Protein AF-A0A967RJQ0-F1 (afdb_monomer)

pLDDT: mean 87.47, std 12.89, range [38.72, 96.81]

Radius of gyration: 14.45 Å; Cα contacts (8 Å, |Δi|>4): 171; chains: 1; bounding box: 34×36×35 Å

Solvent-accessible surface area (backbone atoms only — not comparable to full-atom values): 5816 Å² total; per-residue (Å²): 137,78,66,62,45,74,46,81,43,70,53,64,88,91,57,54,68,81,46,44,35,40,82,49,51,29,26,38,60,94,72,70,46,59,28,46,60,39,48,71,44,74,41,97,88,69,29,28,33,38,40,39,39,27,53,37,65,67,64,71,66,57,82,76,84,77,60,69,60,46,40,40,39,37,44,30,64,88,71,50,75,48,78,45,75,48,75,59,79,89,78,76,92,72,89,123

Nearest PDB structures (foldseek):
  4v2b-assembly1_A  TM=5.429E-01  e=5.462E-01  Homo sapiens
  7za1-assembly1_F  TM=4.988E-01  e=1.109E+00  Rattus norvegicus
  8y5f-assembly1_D  TM=2.476E-01  e=2.252E+00  Escherichia coli
  5z1l-assembly1_A  TM=4.276E-01  e=7.068E+00  Methanococcus maripaludis S2
  4ldy-assembly1_B  TM=2.270E-01  e=2.252E+00  Arabidopsis thaliana

Sequence (96 aa):
YGNWIKAHLTLPEGFTVEDVDSERSAVLHSFGIQSAPLHVSVAKNKLVEIEASFERQALCSIEGDLPDELTVAGFLTDGNIFLGTSKVRIIHPGMK

Secondary structure (DSSP, 8-state):
--SEEEEEEEPPTT--GGGB-TTSPPEETTTTEEPSSPEEEE-TTS-EEEEEEEEHHHHHT--SPPPSEEEEEEEBTTS-EEEEEEE-----TT--

Mean predicted aligned error: 5.32 Å

Foldseek 3Di:
DDFKDKDKDWDDPPDDQLQFPQCAWKAQVVQRFTFDRWDWDQDPVRIIIIITIGTPVSVVPDPDDDPQKIKIWGATPVGDIDIDMDGDDDDDPDDD

Structure (mmCIF, N/CA/C/O backbone):
data_AF-A0A967RJQ0-F1
#
_entry.id   AF-A0A967RJQ0-F1
#
loop_
_atom_site.group_PDB
_atom_site.id
_atom_site.type_symbol
_atom_site.label_atom_id
_atom_site.label_alt_id
_atom_site.label_comp_id
_atom_site.label_asym_id
_atom_site.label_entity_id
_atom_site.label_seq_id
_atom_site.pdbx_PDB_ins_code
_atom_site.Cartn_x
_atom_site.Cartn_y
_atom_site.Cartn_z
_atom_site.occupancy
_atom_site.B_iso_or_equiv
_atom_site.auth_seq_id
_atom_site.auth_comp_id
_atom_site.auth_asym_id
_atom_site.auth_atom_id
_atom_site.pdbx_PDB_model_num
ATOM 1 N N . TYR A 1 1 ? 19.291 12.195 -2.151 1.00 51.47 1 TYR A N 1
ATOM 2 C CA . TYR A 1 1 ? 18.563 11.222 -2.990 1.00 51.47 1 TYR A CA 1
ATOM 3 C C . TYR A 1 1 ? 17.802 10.280 -2.073 1.00 51.47 1 TYR A C 1
ATOM 5 O O . TYR A 1 1 ? 18.378 9.865 -1.079 1.00 51.47 1 TYR A O 1
ATOM 13 N N . GLY A 1 2 ? 16.518 10.024 -2.334 1.00 68.75 2 GLY A N 1
ATOM 14 C CA . GLY A 1 2 ? 15.721 9.044 -1.584 1.00 68.75 2 GLY A CA 1
ATOM 15 C C . GLY A 1 2 ? 15.683 7.697 -2.307 1.00 68.75 2 GLY A C 1
ATOM 16 O O . GLY A 1 2 ? 15.627 7.686 -3.539 1.00 68.75 2 GLY A O 1
ATOM 17 N N . ASN A 1 3 ? 15.711 6.602 -1.542 1.00 84.44 3 ASN A N 1
ATOM 18 C CA . ASN A 1 3 ? 15.707 5.220 -2.048 1.00 84.44 3 ASN A CA 1
ATOM 19 C C . ASN A 1 3 ? 14.295 4.648 -2.243 1.00 84.44 3 ASN A C 1
ATOM 21 O O . ASN A 1 3 ? 14.134 3.625 -2.900 1.00 84.44 3 ASN A O 1
ATOM 25 N N . TRP A 1 4 ? 13.282 5.317 -1.691 1.00 88.12 4 TRP A N 1
ATOM 26 C CA . TRP A 1 4 ? 11.921 4.801 -1.590 1.00 88.12 4 TRP A CA 1
ATOM 27 C C . TRP A 1 4 ? 10.925 5.728 -2.272 1.00 88.12 4 TRP A C 1
ATOM 29 O O . TRP A 1 4 ? 11.026 6.953 -2.165 1.00 88.12 4 TRP A O 1
ATOM 39 N N . ILE A 1 5 ? 9.946 5.124 -2.932 1.00 87.94 5 ILE A N 1
ATOM 40 C CA . ILE A 1 5 ? 8.708 5.762 -3.365 1.00 87.94 5 ILE A CA 1
ATOM 41 C C . ILE A 1 5 ? 7.614 5.232 -2.446 1.00 87.94 5 ILE A C 1
ATOM 43 O O . ILE A 1 5 ? 7.460 4.023 -2.300 1.00 87.94 5 ILE A O 1
ATOM 47 N N . LYS A 1 6 ? 6.888 6.138 -1.795 1.00 91.06 6 LYS A N 1
ATOM 48 C CA . LYS A 1 6 ? 5.875 5.788 -0.800 1.00 91.06 6 LYS A CA 1
ATOM 49 C C . LYS A 1 6 ? 4.486 6.079 -1.339 1.00 91.06 6 LYS A C 1
ATOM 51 O O . LYS A 1 6 ? 4.242 7.174 -1.843 1.00 91.06 6 LYS A O 1
ATOM 56 N N . ALA A 1 7 ? 3.592 5.109 -1.213 1.00 90.69 7 ALA A N 1
ATOM 57 C CA . ALA A 1 7 ? 2.167 5.299 -1.414 1.00 90.69 7 ALA A CA 1
ATOM 58 C C . ALA A 1 7 ? 1.486 5.361 -0.047 1.00 90.69 7 ALA A C 1
ATOM 60 O O . ALA A 1 7 ? 1.675 4.469 0.778 1.00 90.69 7 ALA A O 1
ATOM 61 N N . HIS A 1 8 ? 0.702 6.414 0.171 1.00 93.19 8 HIS A N 1
ATOM 62 C CA . HIS A 1 8 ? -0.128 6.574 1.357 1.00 93.19 8 HIS A CA 1
ATOM 63 C C . HIS A 1 8 ? -1.570 6.260 0.975 1.00 93.19 8 HIS A C 1
ATOM 65 O O . HIS A 1 8 ? -2.118 6.882 0.064 1.00 93.19 8 HIS A O 1
ATOM 71 N N . LEU A 1 9 ? -2.158 5.279 1.648 1.00 93.06 9 LEU A N 1
ATOM 72 C CA . LEU A 1 9 ? -3.537 4.859 1.462 1.00 93.06 9 LEU A CA 1
ATOM 73 C C . LEU A 1 9 ? -4.296 5.046 2.770 1.00 93.06 9 LEU A C 1
ATOM 75 O O . LEU A 1 9 ? -3.732 4.885 3.850 1.00 93.06 9 LEU A O 1
ATOM 79 N N . THR A 1 10 ? -5.585 5.339 2.663 1.00 95.00 10 THR A N 1
ATOM 80 C CA . THR A 1 10 ? -6.483 5.423 3.812 1.00 95.00 10 THR A CA 1
ATOM 81 C C . THR A 1 10 ? -7.672 4.515 3.550 1.00 95.00 10 THR A C 1
ATOM 83 O O . THR A 1 10 ? -8.329 4.648 2.516 1.00 95.00 10 THR A O 1
ATOM 86 N N . LEU A 1 11 ? -7.933 3.582 4.463 1.00 94.56 11 LEU A N 1
ATOM 87 C CA . LEU A 1 11 ? -9.119 2.734 4.387 1.00 94.56 11 LEU A CA 1
ATOM 88 C C . LEU A 1 11 ? -10.359 3.506 4.865 1.00 94.56 11 LEU A C 1
ATOM 90 O O . LEU A 1 11 ? -10.234 4.433 5.674 1.00 94.56 11 LEU A O 1
ATOM 94 N N . PRO A 1 12 ? -11.560 3.158 4.369 1.00 94.25 12 PRO A N 1
ATOM 95 C CA . PRO A 1 12 ? -12.795 3.767 4.845 1.00 94.25 12 PRO A CA 1
ATOM 96 C C . PRO A 1 12 ? -13.074 3.405 6.313 1.00 94.25 12 PRO A C 1
ATOM 98 O O . PRO A 1 12 ? -12.415 2.554 6.912 1.00 94.25 12 PRO A O 1
ATOM 101 N N . GLU A 1 13 ? -14.079 4.056 6.898 1.00 94.88 13 GLU A N 1
ATOM 102 C CA . GLU A 1 13 ? -14.562 3.709 8.237 1.00 94.88 13 GLU A CA 1
ATOM 103 C C . GLU A 1 13 ? -14.987 2.235 8.323 1.00 94.88 13 GLU A C 1
ATOM 105 O O . GLU A 1 13 ? -15.484 1.657 7.356 1.00 94.88 13 GLU A O 1
ATOM 110 N N . GLY A 1 14 ? -14.820 1.643 9.508 1.00 93.81 14 GLY A N 1
ATOM 111 C CA . GLY A 1 14 ? -15.170 0.246 9.782 1.00 93.81 14 GLY A CA 1
ATOM 112 C C . GLY A 1 14 ? -13.988 -0.723 9.757 1.00 93.81 14 GLY A C 1
ATOM 113 O O . GLY A 1 14 ? -14.148 -1.834 10.245 1.00 93.81 14 GLY A O 1
ATOM 114 N N . PHE A 1 15 ? -12.822 -0.290 9.268 1.00 96.00 15 PHE A N 1
ATOM 115 C CA . PHE A 1 15 ? -11.572 -1.051 9.336 1.00 96.00 15 PHE A CA 1
ATOM 116 C C . PHE A 1 15 ? -10.731 -0.672 10.558 1.00 96.00 15 PHE A C 1
ATOM 118 O O . PHE A 1 15 ? -10.702 0.493 10.972 1.00 96.00 15 PHE A O 1
ATOM 125 N N . THR A 1 16 ? -9.993 -1.642 11.090 1.00 96.19 16 THR A N 1
ATOM 126 C CA . THR A 1 16 ? -8.950 -1.461 12.104 1.00 96.19 16 THR A CA 1
ATOM 127 C C . THR A 1 16 ? -7.586 -1.910 11.576 1.00 96.19 16 THR A C 1
ATOM 129 O O . THR A 1 16 ? -7.457 -2.426 10.466 1.00 96.19 16 THR A O 1
ATOM 132 N N . VAL A 1 17 ? -6.521 -1.657 12.342 1.00 95.62 17 VAL A N 1
ATOM 133 C CA . VAL A 1 17 ? -5.157 -2.012 11.915 1.00 95.62 17 VAL A CA 1
ATOM 134 C C . VAL A 1 17 ? -4.964 -3.529 11.838 1.00 95.62 17 VAL A C 1
ATOM 136 O O . VAL A 1 17 ? -4.169 -3.997 11.033 1.00 95.62 17 VAL A O 1
ATOM 139 N N . GLU A 1 18 ? -5.719 -4.287 12.635 1.00 96.50 18 GLU A N 1
ATOM 140 C CA . GLU A 1 18 ? -5.721 -5.752 12.678 1.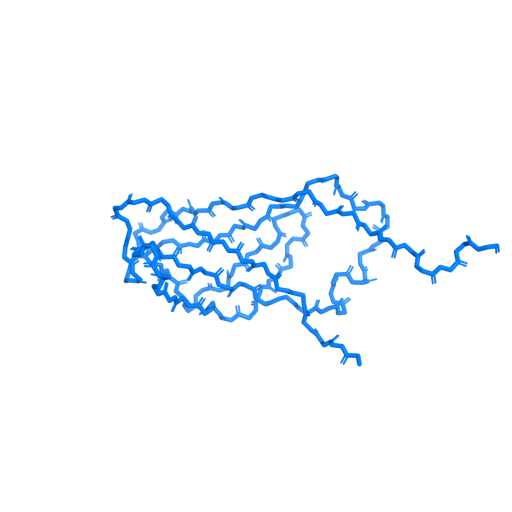00 96.50 18 GLU A CA 1
ATOM 141 C C . GLU A 1 18 ? -6.394 -6.389 11.454 1.00 96.50 18 GLU A C 1
ATOM 143 O O . GLU A 1 18 ? -6.157 -7.561 11.158 1.00 96.50 18 GLU A O 1
ATOM 148 N N . ASP A 1 19 ? -7.210 -5.627 10.723 1.00 96.69 19 ASP A N 1
ATOM 149 C CA . ASP A 1 19 ? -7.820 -6.100 9.481 1.00 96.69 19 ASP A CA 1
ATOM 150 C C . ASP A 1 19 ? -6.811 -6.122 8.326 1.00 96.69 19 ASP A C 1
ATOM 152 O O . ASP A 1 19 ? -7.053 -6.773 7.313 1.00 96.69 19 ASP A O 1
ATOM 156 N N . VAL A 1 20 ? -5.674 -5.428 8.452 1.00 96.31 20 VAL A N 1
ATOM 157 C CA . VAL A 1 20 ? -4.650 -5.330 7.405 1.00 96.31 20 VAL A CA 1
ATOM 158 C C . VAL A 1 20 ? -3.572 -6.388 7.619 1.00 96.31 20 VAL A C 1
ATOM 160 O O . VAL A 1 20 ? -2.941 -6.442 8.671 1.00 96.31 20 VAL A O 1
ATOM 163 N N . ASP A 1 21 ? -3.299 -7.192 6.592 1.00 96.31 21 ASP A N 1
ATOM 164 C CA . ASP A 1 21 ? -2.161 -8.115 6.591 1.00 96.31 21 ASP A CA 1
ATOM 165 C C . ASP A 1 21 ? -0.869 -7.328 6.313 1.00 96.31 21 ASP A C 1
ATOM 167 O O . ASP A 1 21 ? -0.434 -7.181 5.169 1.00 96.31 21 ASP A O 1
ATOM 171 N N . SER A 1 22 ? -0.284 -6.752 7.368 1.00 94.06 22 SER A N 1
ATOM 172 C CA . SER A 1 22 ? 0.905 -5.896 7.265 1.00 94.06 22 SER A CA 1
ATOM 173 C C . SER A 1 22 ? 2.193 -6.654 6.940 1.00 94.06 22 SER A C 1
ATOM 175 O O . SER A 1 22 ? 3.150 -6.056 6.441 1.00 94.06 22 SER A O 1
ATOM 177 N N . GLU A 1 23 ? 2.221 -7.960 7.213 1.00 94.38 23 GLU A N 1
ATOM 178 C CA . GLU A 1 23 ? 3.366 -8.831 6.931 1.00 94.38 23 GLU A CA 1
ATOM 179 C C . GLU A 1 23 ? 3.471 -9.147 5.437 1.00 94.38 23 GLU A C 1
ATOM 181 O O . GLU A 1 23 ? 4.560 -9.407 4.915 1.00 94.38 23 GLU A O 1
ATOM 186 N N . ARG A 1 24 ? 2.345 -9.093 4.721 1.00 94.19 24 ARG A N 1
ATOM 187 C CA . ARG A 1 24 ? 2.306 -9.292 3.280 1.00 94.19 24 ARG A CA 1
ATOM 188 C C . ARG A 1 24 ? 2.566 -7.988 2.532 1.00 94.19 24 ARG A C 1
ATOM 190 O O . ARG A 1 24 ? 1.823 -7.016 2.636 1.00 94.19 24 ARG A O 1
ATOM 197 N N . SER A 1 25 ? 3.595 -7.999 1.686 1.00 95.75 25 SER A N 1
ATOM 198 C CA . SER A 1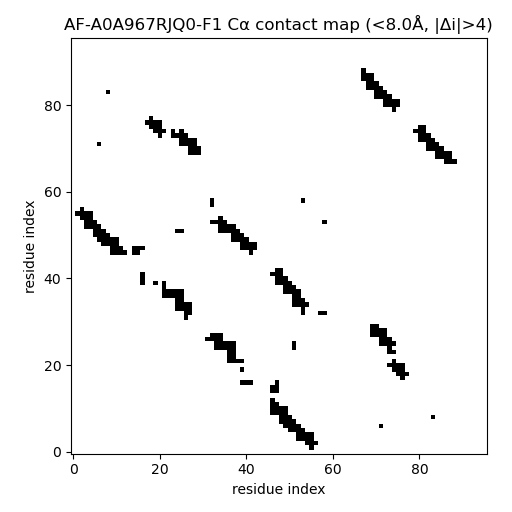 25 ? 3.882 -6.895 0.768 1.00 95.75 25 SER A CA 1
ATOM 199 C C . SER A 1 25 ? 2.671 -6.544 -0.098 1.00 95.75 25 SER A C 1
ATOM 201 O O . SER A 1 25 ? 2.049 -7.422 -0.708 1.00 95.75 25 SER A O 1
ATOM 203 N N . ALA A 1 26 ? 2.395 -5.247 -0.228 1.00 95.88 26 ALA A N 1
ATOM 204 C CA . ALA A 1 26 ? 1.523 -4.749 -1.279 1.00 95.88 26 ALA A CA 1
ATOM 205 C C . ALA A 1 26 ? 2.223 -4.844 -2.639 1.00 95.88 26 ALA A C 1
ATOM 207 O O . ALA A 1 26 ? 3.448 -4.957 -2.743 1.00 95.88 26 ALA A O 1
ATOM 208 N N . VAL A 1 27 ? 1.429 -4.775 -3.700 1.00 95.50 27 VAL A N 1
ATOM 209 C CA . VAL A 1 27 ? 1.899 -4.875 -5.077 1.00 95.50 27 VAL A CA 1
ATOM 210 C C . VAL A 1 27 ? 1.452 -3.650 -5.854 1.00 95.50 27 VAL A C 1
ATOM 212 O O . VAL A 1 27 ? 0.277 -3.283 -5.846 1.00 95.50 27 VAL A O 1
ATOM 215 N N . LEU A 1 28 ? 2.383 -3.037 -6.575 1.00 93.19 28 LEU A N 1
ATOM 216 C CA . LEU A 1 28 ? 2.063 -2.096 -7.635 1.00 93.19 28 LEU A CA 1
ATOM 217 C C . LEU A 1 28 ? 1.531 -2.900 -8.827 1.00 93.19 28 LEU A C 1
ATOM 219 O O . LEU A 1 28 ? 2.300 -3.476 -9.600 1.00 93.19 28 LEU A O 1
ATOM 223 N N . HIS A 1 29 ? 0.206 -2.991 -8.929 1.00 89.69 29 HIS A N 1
ATOM 224 C CA . HIS A 1 29 ? -0.495 -4.027 -9.690 1.00 89.69 29 HIS A CA 1
ATOM 225 C C . HIS A 1 29 ? -0.081 -4.081 -11.167 1.00 89.69 29 HIS A C 1
ATOM 227 O O . HIS A 1 29 ? 0.190 -5.159 -11.688 1.00 89.69 29 HIS A O 1
ATOM 233 N N . SER A 1 30 ? 0.060 -2.924 -11.820 1.00 87.06 30 SER A N 1
ATOM 234 C CA . SER A 1 30 ? 0.414 -2.827 -13.244 1.00 87.06 30 SER A CA 1
ATOM 235 C C . SER A 1 30 ? 1.805 -3.371 -13.588 1.00 87.06 30 SER A C 1
ATOM 237 O O . SER A 1 30 ? 2.067 -3.663 -14.750 1.00 87.06 30 SER A O 1
ATOM 239 N N . PHE A 1 31 ? 2.695 -3.503 -12.599 1.00 89.00 31 PHE A N 1
ATOM 240 C CA . PHE A 1 31 ? 4.100 -3.866 -12.811 1.00 89.00 31 PHE A CA 1
ATOM 241 C C . PHE A 1 31 ? 4.561 -5.068 -11.986 1.00 89.00 31 PHE A C 1
ATOM 243 O O . PHE A 1 31 ? 5.703 -5.497 -12.119 1.00 89.00 31 PHE A O 1
ATOM 250 N N . GLY A 1 32 ? 3.711 -5.596 -11.100 1.00 91.69 32 GLY A N 1
ATOM 251 C CA . GLY A 1 32 ? 4.079 -6.692 -10.201 1.00 91.69 32 GLY A CA 1
ATOM 252 C C . GLY A 1 32 ? 5.181 -6.337 -9.193 1.00 91.69 32 GLY A C 1
ATOM 253 O O . GLY A 1 32 ? 5.774 -7.235 -8.601 1.00 91.69 32 GLY A O 1
ATOM 254 N N . ILE A 1 33 ? 5.473 -5.047 -8.989 1.00 92.88 33 ILE A N 1
ATOM 255 C CA . ILE A 1 33 ? 6.527 -4.598 -8.070 1.00 92.88 33 ILE A CA 1
ATOM 256 C C . ILE A 1 33 ? 6.008 -4.698 -6.640 1.00 92.88 33 ILE A C 1
ATOM 258 O O . ILE A 1 33 ? 4.975 -4.118 -6.307 1.00 92.88 33 ILE A O 1
ATOM 262 N N . GLN A 1 34 ? 6.740 -5.412 -5.793 1.00 95.94 34 GLN A N 1
ATOM 263 C CA . GLN A 1 34 ? 6.391 -5.595 -4.389 1.00 95.94 34 GLN A CA 1
ATOM 264 C C . GLN A 1 34 ? 6.903 -4.436 -3.532 1.00 95.94 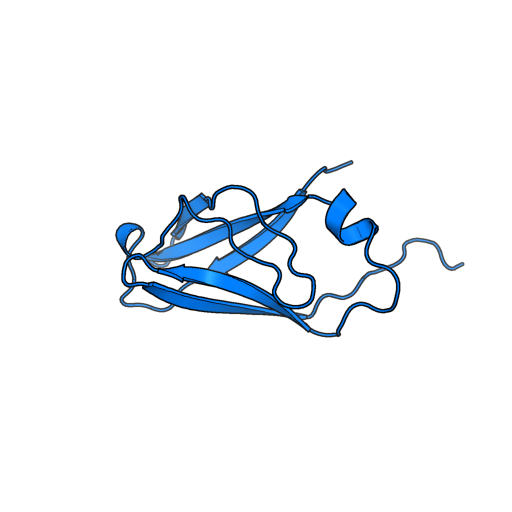34 GLN A C 1
ATOM 266 O O . GLN A 1 34 ? 7.974 -3.878 -3.781 1.00 95.94 34 GLN A O 1
ATOM 271 N N . SER A 1 35 ? 6.133 -4.077 -2.509 1.00 94.94 35 SER A N 1
ATOM 272 C CA . SER A 1 35 ? 6.583 -3.178 -1.454 1.00 94.94 35 SER A CA 1
ATOM 273 C C . SER A 1 35 ? 7.427 -3.925 -0.418 1.00 94.94 35 SER A C 1
ATOM 275 O O . SER A 1 35 ? 7.375 -5.151 -0.302 1.00 94.94 35 SER A O 1
ATOM 277 N N . ALA A 1 36 ? 8.142 -3.177 0.416 1.00 94.12 36 ALA A N 1
ATOM 278 C CA . ALA A 1 36 ? 8.520 -3.652 1.744 1.00 94.12 36 ALA A CA 1
ATOM 279 C C . ALA A 1 36 ? 7.262 -3.998 2.583 1.00 94.12 36 ALA A C 1
ATOM 281 O O . ALA A 1 36 ? 6.151 -3.613 2.185 1.00 94.12 36 ALA A O 1
ATOM 282 N N . PRO A 1 37 ? 7.410 -4.683 3.737 1.00 92.50 37 PRO A N 1
ATOM 283 C CA . PRO A 1 37 ? 6.313 -4.861 4.685 1.00 92.50 37 PRO A CA 1
ATOM 284 C C . PRO A 1 37 ? 5.613 -3.537 4.988 1.00 92.50 37 PRO A C 1
ATOM 286 O O . PRO A 1 37 ? 6.246 -2.474 5.024 1.00 92.50 37 PRO A O 1
ATOM 289 N N . LEU A 1 38 ? 4.295 -3.600 5.144 1.00 95.19 38 LEU A N 1
ATOM 290 C CA . LEU A 1 38 ? 3.469 -2.406 5.227 1.00 95.19 38 LEU A CA 1
ATOM 291 C C . LEU A 1 38 ? 3.612 -1.760 6.596 1.00 95.19 38 LEU A C 1
ATOM 293 O O . LEU A 1 38 ? 3.589 -2.430 7.627 1.00 95.19 38 LEU A O 1
ATOM 297 N N . HIS A 1 39 ? 3.693 -0.433 6.611 1.00 96.25 39 HIS A N 1
ATOM 298 C CA . HIS A 1 39 ? 3.510 0.308 7.8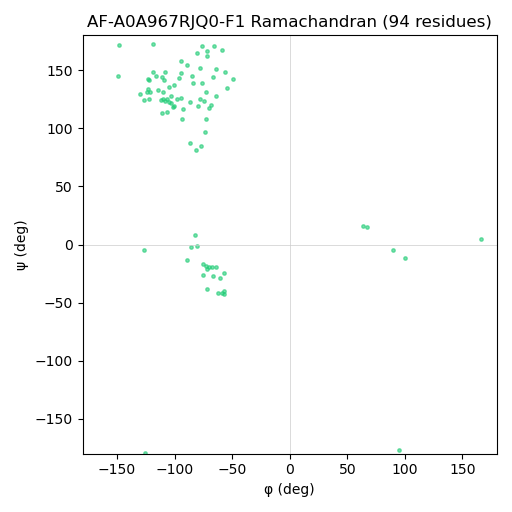47 1.00 96.25 39 HIS A CA 1
ATOM 299 C C . HIS A 1 39 ? 2.042 0.710 7.967 1.00 96.25 39 HIS A C 1
ATOM 301 O O . HIS A 1 39 ? 1.533 1.464 7.137 1.00 96.25 39 HIS A O 1
ATOM 307 N N . VAL A 1 40 ? 1.367 0.194 8.992 1.00 96.12 40 VAL A N 1
ATOM 308 C CA . VAL A 1 40 ? -0.059 0.426 9.240 1.00 96.12 40 VAL A CA 1
ATOM 309 C C . VAL A 1 40 ? -0.212 1.214 10.534 1.00 96.12 40 VAL A C 1
ATOM 311 O O . VAL A 1 40 ? 0.422 0.907 11.544 1.00 96.12 40 VAL A O 1
ATOM 314 N N . SER A 1 41 ? -1.029 2.261 10.507 1.00 96.12 41 SER A N 1
ATOM 315 C CA . SER A 1 41 ? -1.250 3.139 11.655 1.00 96.12 41 SER A CA 1
ATOM 316 C C . SER A 1 41 ? -2.669 3.705 11.662 1.00 96.12 41 SER A C 1
ATOM 318 O O . SER A 1 41 ? -3.425 3.528 10.709 1.00 96.12 41 SER A O 1
ATOM 320 N N . VAL A 1 42 ? -3.048 4.384 12.745 1.00 95.19 42 VAL A N 1
ATOM 321 C CA . VAL A 1 42 ? -4.328 5.097 12.841 1.00 95.19 42 VAL A CA 1
ATOM 322 C C . VAL A 1 42 ? -4.071 6.592 12.711 1.00 95.19 42 VAL A C 1
ATOM 324 O O . VAL A 1 42 ? -3.331 7.182 13.501 1.00 95.19 42 VAL A O 1
ATOM 327 N N . ALA A 1 43 ? -4.710 7.212 11.727 1.00 90.94 43 ALA A N 1
ATOM 328 C CA . ALA A 1 43 ? -4.607 8.635 11.464 1.00 90.94 43 ALA A CA 1
ATOM 329 C C . ALA A 1 43 ? -5.419 9.475 12.460 1.00 90.94 43 ALA A C 1
ATOM 331 O O . ALA A 1 43 ? -6.248 8.983 13.230 1.00 90.94 43 ALA A O 1
ATOM 332 N N . LYS A 1 44 ? -5.240 10.802 12.417 1.00 89.00 44 LYS A N 1
ATOM 333 C CA . LYS A 1 44 ? -5.945 11.738 13.319 1.00 89.00 44 LYS A CA 1
ATOM 334 C C . LYS A 1 44 ? -7.469 11.701 13.179 1.00 89.00 44 LYS A C 1
ATOM 336 O O . LYS A 1 44 ? -8.172 11.992 14.142 1.00 89.00 44 LYS A O 1
ATOM 341 N N . ASN A 1 45 ? -7.975 11.357 11.998 1.00 91.25 45 ASN A N 1
ATOM 342 C CA . ASN A 1 45 ? -9.405 11.189 11.728 1.00 91.25 45 ASN A CA 1
ATOM 343 C C . ASN A 1 45 ? -9.941 9.807 12.154 1.00 91.25 45 ASN A C 1
ATOM 345 O O . ASN A 1 45 ? -11.096 9.511 11.875 1.00 91.25 45 ASN A O 1
ATOM 349 N N . LYS A 1 46 ? -9.129 8.998 12.852 1.00 93.06 46 LYS A N 1
ATOM 350 C CA . LYS A 1 46 ? -9.434 7.631 13.302 1.00 93.06 46 LYS A CA 1
ATOM 351 C C . LYS A 1 46 ? -9.576 6.598 12.181 1.00 93.06 46 LYS A C 1
ATOM 353 O O . LYS A 1 46 ? -10.071 5.507 12.442 1.00 93.06 46 LYS A O 1
ATOM 358 N N . LEU A 1 47 ? -9.133 6.918 10.967 1.00 96.81 47 LEU A N 1
ATOM 359 C CA . LEU A 1 47 ? -9.066 5.955 9.871 1.00 96.81 47 LEU A CA 1
ATOM 360 C C . LEU A 1 47 ? -7.721 5.233 9.862 1.00 96.81 47 LEU A C 1
ATOM 362 O O . LEU A 1 47 ? -6.713 5.770 10.327 1.00 96.81 47 LEU A O 1
ATOM 366 N N . VAL A 1 48 ? -7.711 4.025 9.307 1.00 96.62 48 VAL A N 1
ATOM 367 C CA . VAL A 1 48 ? -6.482 3.258 9.096 1.00 96.62 48 VAL A CA 1
ATOM 368 C C . VAL A 1 48 ? -5.709 3.868 7.930 1.00 96.62 48 VAL A C 1
ATOM 370 O O . VAL A 1 48 ? -6.233 3.993 6.823 1.00 96.62 48 VAL A O 1
ATOM 373 N N . GLU A 1 49 ? -4.458 4.237 8.185 1.00 96.00 49 GLU A N 1
ATOM 374 C CA . GLU A 1 49 ? -3.484 4.673 7.190 1.00 96.00 49 GLU A CA 1
ATOM 375 C C . GLU A 1 49 ? -2.467 3.565 6.928 1.00 96.00 49 GLU A C 1
ATOM 377 O O . GLU A 1 49 ? -1.931 2.951 7.853 1.00 96.00 49 GLU A O 1
ATOM 382 N N . ILE A 1 50 ? -2.180 3.342 5.650 1.00 96.19 50 ILE A N 1
ATOM 383 C CA . ILE A 1 50 ? -1.239 2.338 5.168 1.00 96.19 50 ILE A CA 1
ATOM 384 C C . ILE A 1 50 ? -0.176 3.055 4.349 1.00 96.19 50 ILE A C 1
ATOM 386 O O . ILE A 1 50 ? -0.481 3.761 3.386 1.00 96.19 50 ILE A O 1
ATOM 390 N N . GLU A 1 51 ? 1.082 2.850 4.712 1.00 96.25 51 GLU A N 1
ATOM 391 C CA . GLU A 1 51 ? 2.230 3.280 3.931 1.00 96.25 51 GLU A CA 1
ATOM 392 C C . GLU A 1 51 ? 2.877 2.059 3.266 1.00 96.25 51 GLU A C 1
ATOM 394 O O . GLU A 1 51 ? 3.439 1.184 3.929 1.00 96.25 51 GLU A O 1
ATOM 399 N N . ALA A 1 52 ? 2.819 2.024 1.935 1.00 95.12 52 ALA A N 1
ATOM 400 C CA . ALA A 1 52 ? 3.524 1.044 1.120 1.00 95.12 52 ALA A CA 1
ATOM 401 C C . ALA A 1 52 ? 4.796 1.679 0.547 1.00 95.12 52 ALA A C 1
ATOM 403 O O . ALA A 1 52 ? 4.733 2.663 -0.195 1.00 95.12 52 ALA A O 1
ATOM 404 N N . SER A 1 53 ? 5.956 1.118 0.893 1.00 94.88 53 SER A N 1
ATOM 405 C CA . SER A 1 53 ? 7.262 1.596 0.425 1.00 94.88 53 SER A CA 1
ATOM 406 C C . SER A 1 53 ? 7.791 0.712 -0.701 1.00 94.88 53 SER A C 1
ATOM 408 O O . SER A 1 53 ? 8.043 -0.470 -0.493 1.00 94.88 53 SER A O 1
ATOM 410 N N . PHE A 1 54 ? 7.995 1.293 -1.879 1.00 93.12 54 PHE A N 1
ATOM 411 C CA . PHE A 1 54 ? 8.535 0.627 -3.063 1.00 93.12 54 PHE A CA 1
ATOM 412 C C . PHE A 1 54 ? 9.948 1.118 -3.353 1.00 93.12 54 PHE A C 1
ATOM 414 O O . PHE A 1 54 ? 10.243 2.311 -3.215 1.00 93.12 54 PHE A O 1
ATOM 421 N N . GLU A 1 55 ? 10.828 0.217 -3.780 1.00 92.19 55 GLU A N 1
ATOM 422 C CA . GLU A 1 55 ? 12.177 0.608 -4.171 1.00 92.19 55 GLU A CA 1
ATOM 423 C C . GLU A 1 55 ? 12.135 1.523 -5.392 1.00 92.19 55 GLU A C 1
ATOM 425 O O . GLU A 1 55 ? 11.568 1.200 -6.438 1.00 92.19 55 GLU A O 1
ATOM 430 N N . ARG A 1 56 ? 12.794 2.677 -5.276 1.00 88.06 56 ARG A N 1
ATOM 431 C CA . ARG A 1 56 ? 12.881 3.644 -6.370 1.00 88.06 56 ARG A CA 1
ATOM 432 C C . ARG A 1 56 ? 13.493 3.022 -7.621 1.00 88.06 56 ARG A C 1
ATOM 434 O O . ARG A 1 56 ? 13.044 3.330 -8.718 1.00 88.06 56 ARG A O 1
ATOM 441 N N . GLN A 1 57 ? 14.520 2.185 -7.461 1.00 87.88 57 GLN A N 1
ATOM 442 C CA . GLN A 1 57 ? 15.203 1.563 -8.593 1.00 87.88 57 GLN A CA 1
ATOM 443 C C . GLN A 1 57 ? 14.252 0.667 -9.390 1.00 87.88 57 GLN A C 1
ATOM 445 O O . GLN A 1 57 ? 14.235 0.774 -10.609 1.00 87.88 57 GLN A O 1
ATOM 450 N N . ALA A 1 58 ? 13.402 -0.116 -8.716 1.00 88.06 58 ALA A N 1
ATOM 451 C CA . ALA A 1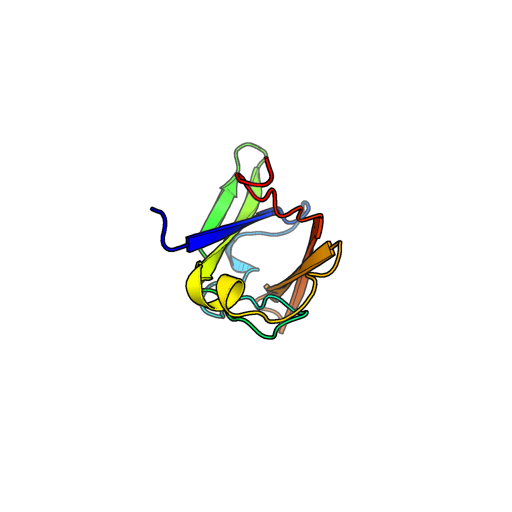 58 ? 12.415 -0.964 -9.377 1.00 88.06 58 ALA A CA 1
ATOM 452 C C . ALA A 1 58 ? 11.449 -0.152 -10.256 1.00 88.06 58 ALA A C 1
ATOM 454 O O . ALA A 1 58 ? 11.190 -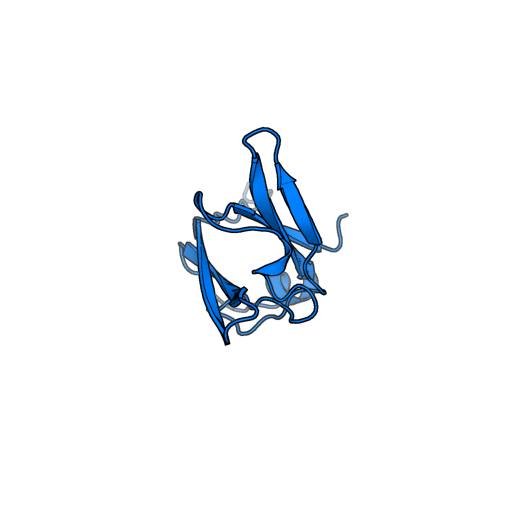0.541 -11.391 1.00 88.06 58 ALA A O 1
ATOM 455 N N . LEU A 1 59 ? 10.975 1.008 -9.781 1.00 83.00 59 LEU A N 1
ATOM 456 C CA . LEU A 1 59 ? 10.131 1.892 -10.595 1.00 83.00 59 LEU A CA 1
ATOM 457 C C . LEU A 1 59 ? 10.911 2.603 -11.708 1.00 83.00 59 LEU A C 1
ATOM 459 O O . LEU A 1 59 ? 10.391 2.772 -12.805 1.00 83.00 59 LEU A O 1
ATOM 463 N N . CYS A 1 60 ? 12.150 3.030 -11.452 1.00 83.62 60 CYS A N 1
ATOM 464 C CA . CYS A 1 60 ? 12.986 3.680 -12.466 1.00 83.62 60 CYS A CA 1
ATOM 465 C C . CYS A 1 60 ? 13.459 2.720 -13.570 1.00 83.62 60 CYS A C 1
ATOM 467 O O . CYS A 1 60 ? 13.874 3.190 -14.624 1.00 83.62 60 CYS A O 1
ATOM 469 N N . SER A 1 61 ? 13.424 1.410 -13.329 1.00 85.50 61 SER A N 1
ATOM 470 C CA . SER A 1 61 ? 13.756 0.376 -14.313 1.00 85.50 61 SER A CA 1
ATOM 471 C C . SER A 1 61 ? 12.581 -0.021 -15.210 1.00 85.50 61 SER A C 1
ATOM 473 O O . SER A 1 61 ? 12.769 -0.854 -16.091 1.00 85.50 61 SER A O 1
ATOM 475 N N . ILE A 1 62 ? 11.385 0.542 -15.005 1.00 84.00 62 ILE A N 1
ATOM 476 C CA . ILE A 1 62 ? 10.243 0.306 -15.892 1.00 84.00 62 ILE A CA 1
ATOM 477 C C . ILE A 1 62 ? 10.539 0.957 -17.246 1.00 84.00 62 ILE A C 1
ATOM 479 O O . ILE A 1 62 ? 10.737 2.169 -17.332 1.00 84.00 62 ILE A O 1
ATOM 483 N N . GLU A 1 63 ? 10.564 0.146 -18.301 1.00 78.19 63 GLU A N 1
ATOM 484 C CA . GLU A 1 63 ? 10.671 0.626 -19.676 1.00 78.19 63 GLU A CA 1
ATOM 485 C C . GLU A 1 63 ? 9.287 1.006 -20.224 1.00 78.19 63 GLU A C 1
ATOM 487 O O . GLU A 1 63 ? 8.306 0.290 -20.015 1.00 78.19 63 GLU A O 1
ATOM 492 N N . GLY A 1 64 ? 9.216 2.114 -20.966 1.00 74.69 64 GLY A N 1
ATOM 493 C CA . GLY A 1 64 ? 7.984 2.608 -21.587 1.00 74.69 64 GLY A CA 1
ATOM 494 C C . GLY A 1 64 ? 7.240 3.662 -20.763 1.00 74.69 64 GLY A C 1
ATOM 495 O O . GLY A 1 64 ? 7.705 4.119 -19.718 1.00 74.69 64 GLY A O 1
ATOM 496 N N . ASP A 1 65 ? 6.084 4.080 -21.276 1.00 74.06 65 ASP A N 1
ATOM 497 C CA . ASP A 1 65 ? 5.239 5.066 -20.607 1.00 74.06 65 ASP A CA 1
ATOM 498 C C . ASP A 1 65 ? 4.549 4.437 -19.391 1.00 74.06 65 ASP A C 1
ATOM 500 O O . ASP A 1 65 ? 3.941 3.366 -19.477 1.00 74.06 65 ASP A O 1
ATOM 504 N N . LEU A 1 66 ? 4.617 5.118 -18.245 1.00 76.38 66 LEU A N 1
ATOM 505 C CA . LEU A 1 66 ? 3.793 4.747 -17.099 1.00 76.38 66 LEU A CA 1
ATOM 506 C C . LEU A 1 66 ? 2.315 5.011 -17.422 1.00 76.38 66 LEU A C 1
ATOM 508 O O . LEU A 1 66 ? 2.007 6.014 -18.070 1.00 76.38 66 LEU A O 1
ATOM 512 N N . PRO A 1 67 ? 1.388 4.166 -16.941 1.00 80.56 67 PRO A N 1
ATOM 513 C CA . PRO A 1 67 ? -0.028 4.453 -17.071 1.00 80.56 67 PRO A CA 1
ATOM 514 C C . PRO A 1 67 ? -0.377 5.718 -16.281 1.00 80.56 67 PRO A C 1
ATOM 516 O O . PRO A 1 67 ? 0.222 6.008 -15.242 1.00 80.56 67 PRO A O 1
ATOM 519 N N . ASP A 1 68 ? -1.400 6.433 -16.750 1.00 80.19 68 ASP A N 1
ATOM 520 C CA . ASP A 1 68 ? -1.893 7.662 -16.114 1.00 80.19 68 ASP A CA 1
ATOM 521 C C . ASP A 1 68 ? -2.319 7.452 -14.653 1.00 80.19 68 ASP A C 1
ATOM 523 O O . ASP A 1 68 ? -2.329 8.397 -13.861 1.00 80.19 68 ASP A O 1
ATOM 527 N N . GLU A 1 69 ? -2.675 6.218 -14.295 1.00 86.25 69 GLU A N 1
ATOM 528 C CA . GLU A 1 69 ? -3.080 5.812 -12.958 1.00 86.25 69 GLU A CA 1
ATOM 529 C C . GLU A 1 69 ? -2.302 4.573 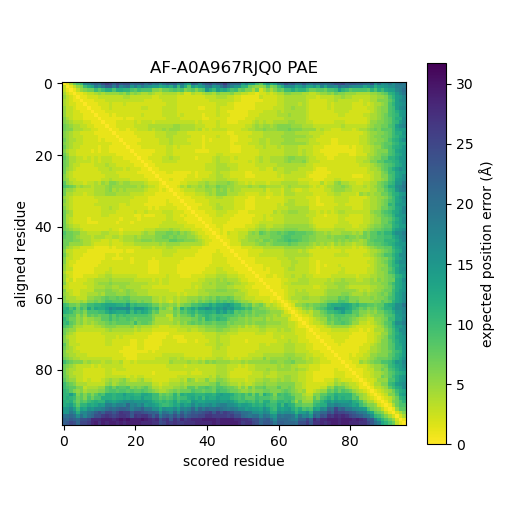-12.506 1.00 86.25 69 GLU A C 1
ATOM 531 O O . GLU A 1 69 ? -2.229 3.558 -13.204 1.00 86.25 69 GLU A O 1
ATOM 536 N N . LEU A 1 70 ? -1.731 4.655 -11.305 1.00 88.25 70 LEU A N 1
ATOM 537 C CA . LEU A 1 70 ? -1.098 3.534 -10.627 1.00 88.25 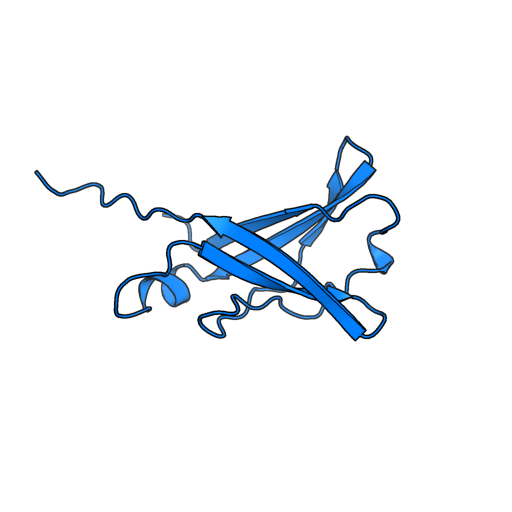70 LEU A CA 1
ATOM 538 C C . LEU A 1 70 ? -2.046 2.959 -9.584 1.00 88.25 70 LEU A C 1
ATOM 540 O O . LEU A 1 70 ? -2.667 3.704 -8.830 1.00 88.25 70 LEU A O 1
ATOM 544 N N . THR A 1 71 ? -2.110 1.631 -9.521 1.00 93.44 71 THR A N 1
ATOM 545 C CA . THR A 1 71 ? -2.895 0.894 -8.526 1.00 93.44 71 THR A CA 1
ATOM 546 C C . THR A 1 7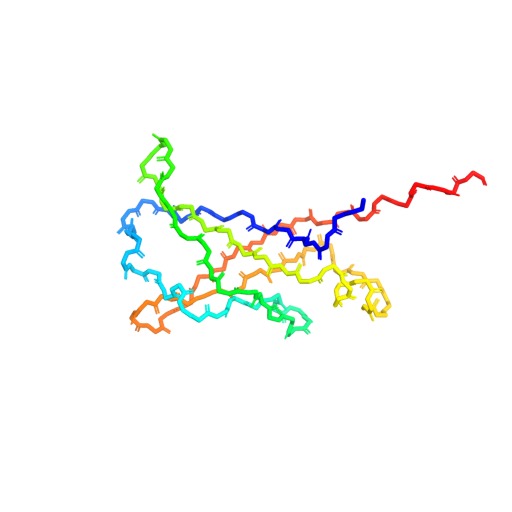1 ? -1.965 0.156 -7.576 1.00 93.44 71 THR A C 1
ATOM 548 O O . THR A 1 71 ? -1.144 -0.652 -8.012 1.00 93.44 71 THR A O 1
ATOM 551 N N . VAL A 1 72 ? -2.119 0.402 -6.279 1.00 94.75 72 VAL A N 1
ATOM 552 C CA . VAL A 1 72 ? -1.532 -0.403 -5.208 1.00 94.75 72 VAL A CA 1
ATOM 553 C C . VAL A 1 72 ? -2.595 -1.373 -4.711 1.00 94.75 72 VAL A C 1
ATOM 555 O O . VAL A 1 72 ? -3.684 -0.952 -4.326 1.00 94.75 72 VAL A O 1
ATOM 558 N N . ALA A 1 73 ? -2.271 -2.661 -4.723 1.00 96.25 73 ALA A N 1
ATOM 559 C CA . ALA A 1 73 ? -3.102 -3.724 -4.180 1.00 96.25 73 ALA A CA 1
ATOM 560 C C . ALA A 1 73 ? -2.453 -4.285 -2.914 1.00 96.25 73 ALA A C 1
ATOM 562 O O . ALA A 1 73 ? -1.293 -4.699 -2.949 1.00 96.25 73 ALA A O 1
ATOM 563 N N . GLY A 1 74 ? -3.191 -4.301 -1.809 1.00 95.69 74 GLY A N 1
ATOM 564 C CA . GLY A 1 74 ? -2.781 -4.956 -0.568 1.00 95.69 74 GLY A CA 1
ATOM 565 C C . GLY A 1 74 ? -3.835 -5.944 -0.086 1.00 95.69 74 GLY A C 1
ATOM 566 O O . GLY A 1 74 ? -4.858 -6.146 -0.744 1.00 95.69 74 GLY A O 1
ATOM 567 N N . PHE A 1 75 ? -3.564 -6.579 1.051 1.00 96.56 75 PHE A N 1
ATOM 568 C CA . PHE A 1 75 ? -4.347 -7.706 1.545 1.00 96.56 75 PHE A CA 1
ATOM 569 C C . PHE A 1 75 ? -4.886 -7.431 2.942 1.00 96.56 75 PHE A C 1
ATOM 571 O O . PHE A 1 75 ? -4.225 -6.814 3.778 1.00 96.56 75 PHE A O 1
ATOM 578 N N . LEU A 1 76 ? -6.104 -7.899 3.164 1.00 96.75 76 LEU A N 1
ATOM 579 C CA . LEU A 1 76 ? -6.733 -7.959 4.468 1.00 96.75 76 LEU A CA 1
ATOM 580 C C . LEU A 1 76 ? -6.499 -9.343 5.085 1.00 96.75 76 LEU A C 1
ATOM 582 O O . LEU A 1 76 ? -6.252 -10.321 4.373 1.00 96.75 76 LEU A O 1
ATOM 586 N N . THR A 1 77 ? -6.590 -9.438 6.409 1.00 96.62 77 THR A N 1
ATOM 587 C CA . THR A 1 77 ? -6.363 -10.688 7.156 1.00 96.62 77 THR A CA 1
ATOM 588 C C . THR A 1 77 ? -7.428 -11.754 6.889 1.00 96.62 77 THR A C 1
ATOM 590 O O . THR A 1 77 ? -7.172 -12.944 7.077 1.00 96.62 77 THR A O 1
ATOM 593 N N . ASP A 1 78 ? -8.595 -11.360 6.376 1.00 95.00 78 ASP A N 1
ATOM 594 C CA . ASP A 1 78 ? -9.659 -12.260 5.915 1.00 95.00 78 ASP A CA 1
ATOM 595 C C . ASP A 1 78 ? -9.422 -12.827 4.497 1.00 95.00 78 ASP A C 1
ATOM 597 O O . ASP A 1 78 ? -10.212 -13.636 4.005 1.00 95.00 78 ASP A O 1
ATOM 601 N N . GLY A 1 79 ? -8.327 -12.429 3.841 1.00 92.44 79 GLY A N 1
ATOM 602 C CA . GLY A 1 79 ? -7.949 -12.853 2.495 1.00 92.44 79 GLY A CA 1
ATOM 603 C C . GLY A 1 79 ? -8.494 -11.976 1.365 1.00 92.44 79 GLY A C 1
ATOM 604 O O . GLY A 1 79 ? -8.125 -12.201 0.207 1.00 92.44 79 GLY A O 1
ATOM 605 N N . ASN A 1 80 ? -9.324 -10.972 1.661 1.00 95.75 80 ASN A N 1
ATOM 606 C CA . ASN A 1 80 ? -9.761 -9.987 0.675 1.00 95.75 80 ASN A CA 1
ATOM 607 C C . ASN A 1 80 ? -8.629 -9.018 0.301 1.00 95.75 80 ASN A C 1
ATOM 609 O O . ASN A 1 80 ? -7.589 -8.936 0.958 1.00 95.75 80 ASN A O 1
ATOM 613 N N . ILE A 1 81 ? -8.837 -8.265 -0.782 1.00 94.94 81 ILE A N 1
ATOM 614 C CA . ILE A 1 81 ? -7.895 -7.244 -1.252 1.00 94.94 81 ILE A CA 1
ATOM 615 C C . ILE A 1 81 ? -8.470 -5.844 -1.067 1.00 94.94 81 ILE A C 1
ATOM 617 O O . ILE A 1 81 ? -9.658 -5.618 -1.296 1.00 94.94 81 ILE A O 1
ATOM 621 N N . PHE A 1 82 ? -7.607 -4.888 -0.732 1.00 93.75 82 PHE A N 1
ATOM 622 C CA . PHE A 1 82 ? -7.909 -3.465 -0.867 1.00 93.75 82 PHE A CA 1
ATOM 623 C C . PHE A 1 82 ? -7.101 -2.875 -2.022 1.00 93.75 82 PHE A C 1
ATOM 625 O O . PHE A 1 82 ? -5.980 -3.306 -2.307 1.00 93.75 82 PHE A O 1
ATOM 632 N N . LEU A 1 83 ? -7.676 -1.872 -2.682 1.00 94.12 83 LEU A N 1
ATOM 633 C CA . LEU A 1 83 ? -7.060 -1.172 -3.803 1.00 94.12 83 LEU A CA 1
ATOM 634 C C . LEU A 1 83 ? -6.987 0.319 -3.487 1.00 94.12 83 LEU A C 1
ATOM 636 O O . LEU A 1 83 ? -7.979 0.915 -3.071 1.00 94.12 83 LEU A O 1
ATOM 640 N N . GLY A 1 84 ? -5.832 0.928 -3.732 1.00 90.69 84 GLY A N 1
ATOM 641 C CA . GLY A 1 84 ? -5.700 2.379 -3.809 1.00 90.69 84 GLY A CA 1
ATOM 642 C C . GLY A 1 84 ? -5.161 2.779 -5.163 1.00 90.69 84 GLY A C 1
ATOM 643 O O . GLY A 1 84 ? -4.163 2.221 -5.621 1.00 90.69 84 GLY A O 1
ATOM 644 N N . THR A 1 85 ? -5.806 3.754 -5.792 1.00 88.75 85 THR A N 1
ATOM 645 C CA . THR A 1 85 ? -5.360 4.290 -7.072 1.00 88.75 85 THR A CA 1
ATOM 646 C C . THR A 1 85 ? -4.973 5.752 -6.947 1.00 88.75 85 THR A C 1
ATOM 648 O O . THR A 1 85 ? -5.535 6.507 -6.152 1.00 88.75 85 THR A O 1
ATOM 651 N N . SER A 1 86 ? -3.960 6.156 -7.704 1.00 83.00 86 SER A N 1
ATOM 652 C CA . SER A 1 86 ? -3.561 7.555 -7.788 1.00 83.00 86 SER A CA 1
ATOM 653 C C . SER A 1 86 ? -2.977 7.864 -9.154 1.00 83.00 86 SER A C 1
ATOM 655 O O . SER A 1 86 ? -2.280 7.041 -9.754 1.00 83.00 86 SER A O 1
ATOM 657 N N . LYS A 1 87 ? -3.242 9.079 -9.634 1.00 76.88 87 LYS A N 1
ATOM 658 C CA . LYS A 1 87 ? -2.653 9.575 -10.874 1.00 76.88 87 LYS A CA 1
ATOM 659 C C . LYS A 1 87 ? -1.236 10.042 -10.612 1.00 76.88 87 LYS A C 1
ATOM 661 O O . LYS A 1 87 ? -1.018 10.970 -9.832 1.00 76.88 87 LYS A O 1
ATOM 666 N N . VAL A 1 88 ? -0.275 9.420 -11.283 1.00 69.50 88 VAL A N 1
ATOM 667 C CA . VAL A 1 88 ? 1.137 9.770 -11.138 1.00 69.50 88 VAL A CA 1
ATOM 668 C C . VAL A 1 88 ? 1.607 10.472 -12.394 1.00 69.50 88 VAL A C 1
ATOM 670 O O . VAL A 1 88 ? 1.521 9.944 -13.494 1.00 69.50 88 VAL A O 1
ATOM 673 N N . ARG A 1 89 ? 2.142 11.682 -12.220 1.00 65.19 89 ARG A N 1
ATOM 674 C CA . ARG A 1 89 ? 2.779 12.434 -13.297 1.00 65.19 89 ARG A CA 1
ATOM 675 C C . ARG A 1 89 ? 4.272 12.515 -13.023 1.00 65.19 89 ARG A C 1
ATOM 677 O O . ARG A 1 89 ? 4.685 13.184 -12.076 1.00 65.19 89 ARG A O 1
ATOM 684 N N . ILE A 1 90 ? 5.086 11.866 -13.856 1.00 61.06 90 ILE A N 1
ATOM 685 C CA . ILE A 1 90 ? 6.534 12.087 -13.828 1.00 61.06 90 ILE A CA 1
ATOM 686 C C . ILE A 1 90 ? 6.800 13.493 -14.368 1.00 61.06 90 ILE A C 1
ATOM 688 O O . ILE A 1 90 ? 6.516 13.802 -15.525 1.00 61.06 90 ILE A O 1
ATOM 692 N N . ILE A 1 91 ? 7.361 14.356 -13.526 1.00 61.41 91 ILE A N 1
ATOM 693 C CA . ILE A 1 91 ? 7.879 15.657 -13.944 1.00 61.41 91 ILE A CA 1
ATOM 694 C C . ILE A 1 91 ? 9.364 15.451 -14.230 1.00 61.41 91 ILE A C 1
ATOM 696 O O . ILE A 1 91 ? 10.134 15.267 -13.293 1.00 61.41 91 ILE A O 1
ATOM 700 N N . HIS A 1 92 ? 9.770 15.462 -15.502 1.00 55.53 92 HIS A N 1
ATOM 701 C CA . HIS A 1 92 ? 11.185 15.470 -15.881 1.00 55.53 92 HIS A CA 1
ATOM 702 C C . HIS A 1 92 ? 11.774 16.858 -15.581 1.00 55.53 92 HIS A C 1
ATOM 704 O O . HIS A 1 92 ? 11.458 17.815 -16.297 1.00 55.53 92 HIS A O 1
ATOM 710 N N . PRO A 1 93 ? 12.631 17.023 -14.555 1.00 48.59 93 PRO A N 1
ATOM 711 C CA . PRO A 1 93 ? 13.280 18.296 -14.303 1.00 48.59 93 PRO A CA 1
ATOM 712 C C . PRO A 1 93 ? 14.482 18.393 -15.248 1.00 48.59 93 PRO A C 1
ATOM 714 O O . PRO A 1 93 ? 15.595 18.047 -14.867 1.00 48.59 93 PRO A O 1
ATOM 717 N N . GLY A 1 94 ? 14.263 18.784 -16.509 1.00 53.81 94 GLY A N 1
ATOM 718 C CA . GLY A 1 94 ? 15.388 18.916 -17.443 1.00 53.81 94 GLY A CA 1
ATOM 719 C C . GLY A 1 94 ? 15.132 19.055 -18.941 1.00 53.81 94 GLY A C 1
ATOM 720 O O . GLY A 1 94 ? 16.114 19.103 -19.669 1.00 53.81 94 GLY A O 1
ATOM 721 N N . MET A 1 95 ? 13.897 19.159 -19.441 1.00 43.09 95 MET A N 1
ATOM 722 C CA . MET A 1 95 ? 13.704 19.596 -20.834 1.00 43.09 95 MET A CA 1
ATOM 723 C C . MET A 1 95 ? 13.667 21.128 -20.893 1.00 43.09 95 MET A C 1
ATOM 725 O O . MET A 1 95 ? 12.607 21.740 -20.770 1.00 43.09 95 MET A O 1
ATOM 729 N N . LYS A 1 96 ? 14.851 21.731 -21.027 1.00 38.72 96 LYS A N 1
ATOM 730 C CA . LYS A 1 96 ? 15.037 23.039 -21.662 1.00 38.72 96 LYS A CA 1
ATOM 731 C C . LYS A 1 96 ? 15.753 22.833 -22.984 1.00 38.72 96 LYS A C 1
ATOM 733 O O . LYS A 1 96 ? 16.677 21.992 -22.996 1.00 38.72 96 LYS A O 1
#